Protein AF-A0A838ELX5-F1 (afdb_monomer_lite)

Foldseek 3Di:
DDDPDDVVVVVVVVVVVCVVCNPVRVVVVVVVVVVVVVVVVVVVCCVVPVPDPDDDDDPPVVVVVVVVVPPPPPPPPPPPPPDD

Structure (mmCIF, N/CA/C/O backbone):
data_AF-A0A838ELX5-F1
#
_entry.id   AF-A0A838ELX5-F1
#
loop_
_atom_site.group_PDB
_atom_site.id
_atom_site.type_symbol
_atom_site.label_atom_id
_atom_site.label_alt_id
_atom_site.label_comp_id
_atom_site.label_asym_id
_atom_site.label_entity_id
_atom_site.label_seq_id
_atom_site.pdbx_PDB_ins_code
_atom_site.Cartn_x
_atom_site.Cartn_y
_atom_site.Cartn_z
_atom_site.occupancy
_atom_site.B_iso_or_equiv
_atom_site.auth_seq_id
_atom_site.auth_comp_id
_atom_site.auth_asym_id
_atom_site.auth_atom_id
_atom_site.pdbx_PDB_model_num
ATOM 1 N N . MET A 1 1 ? 34.130 -5.435 -0.886 1.00 62.16 1 MET A N 1
ATOM 2 C CA . MET A 1 1 ? 33.171 -4.632 -0.093 1.00 62.16 1 MET A CA 1
ATOM 3 C C . MET A 1 1 ? 31.820 -5.330 -0.186 1.00 62.16 1 MET A C 1
ATOM 5 O O . MET A 1 1 ? 31.428 -5.609 -1.313 1.00 62.16 1 MET A O 1
ATOM 9 N N . PRO A 1 2 ? 31.173 -5.721 0.927 1.00 61.38 2 PRO A N 1
ATOM 10 C CA . PRO A 1 2 ? 29.964 -6.537 0.885 1.00 61.38 2 PRO A CA 1
ATOM 11 C C . PRO A 1 2 ? 28.807 -5.756 0.256 1.00 61.38 2 PRO A C 1
ATOM 13 O O . PRO A 1 2 ? 28.447 -4.666 0.696 1.00 61.38 2 PRO A O 1
ATOM 16 N N . ILE A 1 3 ? 28.273 -6.339 -0.811 1.00 66.75 3 ILE A N 1
ATOM 17 C CA . ILE A 1 3 ? 27.213 -5.821 -1.665 1.00 66.75 3 ILE A CA 1
ATOM 18 C C . ILE A 1 3 ? 25.893 -6.152 -0.964 1.00 66.75 3 ILE A C 1
ATOM 20 O O . ILE A 1 3 ? 25.320 -7.223 -1.149 1.00 66.75 3 ILE A O 1
ATOM 24 N N . GLY A 1 4 ? 25.462 -5.276 -0.060 1.00 67.38 4 GLY A N 1
ATOM 25 C CA . GLY A 1 4 ? 24.130 -5.356 0.526 1.00 67.38 4 GLY A CA 1
ATOM 26 C C . GLY A 1 4 ? 23.095 -5.080 -0.559 1.00 67.38 4 GLY A C 1
ATOM 27 O O . GLY A 1 4 ? 23.171 -4.032 -1.189 1.00 67.38 4 GLY A O 1
ATOM 28 N N . PHE A 1 5 ? 22.200 -6.048 -0.791 1.00 69.62 5 PHE A N 1
ATOM 29 C CA . PHE A 1 5 ? 20.926 -5.954 -1.520 1.00 69.62 5 PHE A CA 1
ATOM 30 C C . PHE A 1 5 ? 20.782 -4.717 -2.412 1.00 69.62 5 PHE A C 1
ATOM 32 O O . PHE A 1 5 ? 20.462 -3.646 -1.909 1.00 69.62 5 PHE A O 1
ATOM 39 N N . HIS A 1 6 ? 20.960 -4.861 -3.728 1.00 76.81 6 HIS A N 1
ATOM 40 C CA . HIS A 1 6 ? 20.709 -3.773 -4.672 1.00 76.81 6 HIS A CA 1
ATOM 41 C C . HIS A 1 6 ? 19.210 -3.409 -4.664 1.00 76.81 6 HIS A C 1
ATOM 43 O O . HIS A 1 6 ? 18.416 -4.119 -5.288 1.00 76.81 6 HIS A O 1
ATOM 49 N N . PRO A 1 7 ? 18.781 -2.288 -4.041 1.00 85.56 7 PRO A N 1
ATOM 50 C CA . PRO A 1 7 ? 17.375 -1.872 -4.074 1.00 85.56 7 PRO A CA 1
ATOM 51 C C . PRO A 1 7 ? 16.900 -1.595 -5.509 1.00 85.56 7 PRO A C 1
ATOM 53 O O . PRO A 1 7 ? 15.710 -1.666 -5.801 1.00 85.56 7 PRO A O 1
ATOM 56 N N . PHE A 1 8 ? 17.842 -1.338 -6.421 1.00 88.44 8 PHE A N 1
ATOM 57 C CA . PHE A 1 8 ? 17.590 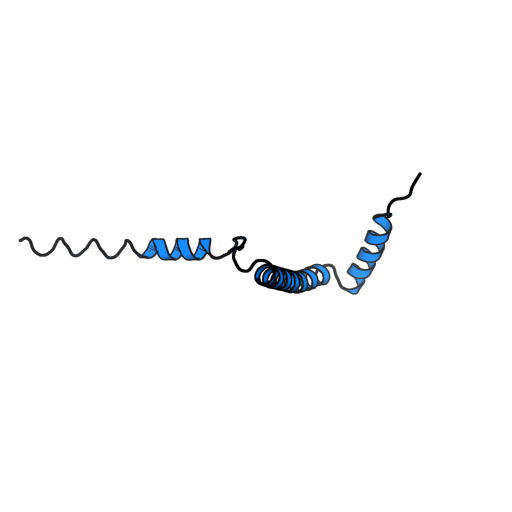-1.171 -7.848 1.00 88.44 8 PHE A CA 1
ATOM 58 C C . PHE A 1 8 ? 16.979 -2.407 -8.519 1.00 88.44 8 PHE A C 1
ATOM 60 O O . PHE A 1 8 ? 16.114 -2.250 -9.378 1.00 88.44 8 PHE A O 1
ATOM 67 N N . GLU A 1 9 ? 17.378 -3.621 -8.128 1.00 87.50 9 GLU A N 1
ATOM 68 C CA . GLU A 1 9 ? 16.836 -4.849 -8.724 1.00 87.50 9 GLU A CA 1
ATOM 69 C C . GLU A 1 9 ? 15.366 -5.043 -8.329 1.00 87.50 9 GLU A C 1
ATOM 71 O O . GLU A 1 9 ? 14.509 -5.276 -9.183 1.00 87.50 9 GLU A O 1
ATOM 76 N N . LEU A 1 10 ? 15.043 -4.811 -7.050 1.00 90.81 10 LEU A N 1
ATOM 77 C CA . LEU A 1 10 ? 13.661 -4.830 -6.563 1.00 90.81 10 LEU A CA 1
ATOM 78 C C . LEU A 1 10 ? 12.797 -3.746 -7.220 1.00 90.81 10 LEU A C 1
ATOM 80 O O . LEU A 1 10 ? 11.642 -4.011 -7.550 1.00 90.81 10 LEU A O 1
ATOM 84 N N . ILE A 1 11 ? 13.341 -2.546 -7.452 1.00 92.75 11 ILE A N 1
ATOM 85 C CA . ILE A 1 11 ? 12.627 -1.461 -8.145 1.00 92.75 11 ILE A CA 1
ATOM 86 C C . ILE A 1 11 ? 12.284 -1.853 -9.588 1.00 92.75 11 ILE A C 1
ATOM 88 O O . ILE A 1 11 ? 11.170 -1.586 -10.034 1.00 92.75 11 ILE A O 1
ATOM 92 N N . ILE A 1 12 ? 13.199 -2.505 -10.310 1.00 94.06 12 ILE A N 1
ATOM 93 C CA . ILE A 1 12 ? 12.958 -2.965 -11.687 1.00 94.06 12 ILE A CA 1
ATOM 94 C C . ILE A 1 12 ? 11.849 -4.016 -11.737 1.00 94.06 12 ILE A C 1
ATOM 96 O O . ILE A 1 12 ? 10.924 -3.896 -12.541 1.00 94.06 12 ILE A O 1
ATOM 100 N N . VAL A 1 13 ? 11.891 -5.010 -10.847 1.00 93.44 13 VAL A N 1
ATOM 101 C CA . VAL A 1 13 ? 10.839 -6.035 -10.769 1.00 93.44 13 VAL A CA 1
ATOM 102 C C . VAL A 1 13 ? 9.497 -5.398 -10.407 1.00 93.44 13 VAL A C 1
ATOM 104 O O . VAL A 1 13 ? 8.479 -5.704 -11.030 1.00 93.44 13 VAL A O 1
ATOM 107 N N . LEU A 1 14 ? 9.492 -4.462 -9.455 1.00 93.31 14 LEU A N 1
ATOM 108 C CA . LEU A 1 14 ? 8.295 -3.725 -9.066 1.00 93.31 14 LEU A CA 1
ATOM 109 C C . LEU A 1 14 ? 7.733 -2.911 -10.237 1.00 93.31 14 LEU A C 1
ATOM 111 O O . LEU A 1 14 ? 6.524 -2.920 -10.438 1.00 93.31 14 LEU A O 1
ATOM 115 N N . ALA A 1 15 ? 8.578 -2.256 -11.036 1.00 94.44 15 ALA A N 1
ATOM 116 C CA . ALA A 1 15 ? 8.157 -1.497 -12.214 1.00 94.44 15 ALA A CA 1
ATOM 117 C C . ALA A 1 15 ? 7.487 -2.388 -13.273 1.00 94.44 15 ALA A C 1
ATOM 119 O O . ALA A 1 15 ? 6.442 -2.023 -13.811 1.00 94.44 15 ALA A O 1
ATOM 120 N N . ILE A 1 16 ? 8.030 -3.582 -13.533 1.00 95.38 16 ILE A N 1
ATOM 121 C CA . ILE A 1 16 ? 7.421 -4.551 -14.459 1.00 95.38 16 ILE A CA 1
ATOM 122 C C . ILE A 1 16 ? 6.094 -5.074 -13.894 1.00 95.38 16 ILE A C 1
ATOM 124 O O . ILE A 1 16 ? 5.088 -5.119 -14.603 1.00 95.38 16 ILE A O 1
ATOM 128 N N . ALA A 1 17 ? 6.050 -5.407 -12.602 1.00 94.12 17 ALA A N 1
ATOM 129 C CA . ALA A 1 17 ? 4.819 -5.815 -11.932 1.00 94.12 17 ALA A CA 1
ATOM 130 C C . ALA A 1 17 ? 3.755 -4.704 -11.974 1.00 94.12 17 ALA A C 1
ATOM 132 O O . ALA A 1 17 ? 2.586 -4.976 -12.229 1.00 94.12 17 ALA A O 1
ATOM 133 N N . LEU A 1 18 ? 4.151 -3.443 -11.791 1.00 94.00 18 LEU A N 1
ATOM 134 C CA . LEU A 1 18 ? 3.298 -2.263 -11.930 1.00 94.00 18 LEU A CA 1
ATOM 135 C C . LEU A 1 18 ? 2.792 -2.072 -13.362 1.00 94.00 18 LEU A C 1
ATOM 137 O O . LEU A 1 18 ? 1.692 -1.558 -13.522 1.00 94.00 18 LEU A O 1
ATOM 141 N N . LEU A 1 19 ? 3.537 -2.475 -14.394 1.00 94.69 19 LEU A N 1
ATOM 142 C CA . LEU A 1 19 ? 3.034 -2.467 -15.771 1.00 94.69 19 LEU A CA 1
ATOM 143 C C . LEU A 1 19 ? 1.931 -3.514 -15.978 1.00 94.69 19 LEU A C 1
ATOM 145 O O . LEU A 1 19 ? 0.926 -3.220 -16.618 1.00 94.69 19 LEU A O 1
ATOM 149 N N . ILE A 1 20 ? 2.107 -4.719 -15.429 1.00 94.56 20 ILE A N 1
ATOM 150 C CA . ILE A 1 20 ? 1.163 -5.838 -15.594 1.00 94.56 20 ILE A CA 1
ATOM 151 C C . ILE A 1 20 ? -0.091 -5.631 -14.737 1.00 94.56 20 ILE A C 1
ATOM 153 O O . ILE A 1 20 ? -1.217 -5.748 -15.216 1.00 94.56 20 ILE A O 1
ATOM 157 N N . PHE A 1 21 ? 0.098 -5.330 -13.453 1.00 92.31 21 PHE A N 1
ATOM 158 C CA . PHE A 1 21 ? -0.983 -5.174 -12.482 1.00 92.31 21 PHE A CA 1
ATOM 159 C C . PHE A 1 21 ? -1.524 -3.739 -12.423 1.00 92.31 21 PHE A C 1
ATOM 161 O O . PHE A 1 21 ? -2.679 -3.529 -12.061 1.00 92.31 21 PHE A O 1
ATOM 168 N N . GLY A 1 22 ? -0.733 -2.735 -12.795 1.00 92.19 22 GLY A N 1
ATOM 169 C CA . GLY A 1 22 ? -1.099 -1.322 -12.704 1.00 92.19 22 GLY A CA 1
ATOM 170 C C . GLY A 1 22 ? -0.775 -0.693 -11.335 1.00 92.19 22 GLY A C 1
ATOM 171 O O . GLY A 1 22 ? -0.954 -1.332 -10.292 1.00 92.19 22 GLY A O 1
ATOM 172 N N . PRO A 1 23 ? -0.408 0.605 -11.286 1.00 91.19 23 PRO A N 1
ATOM 173 C CA . PRO A 1 23 ? -0.064 1.315 -10.045 1.00 91.19 23 PRO A CA 1
ATOM 174 C C . PRO A 1 23 ? -1.218 1.479 -9.059 1.00 91.19 23 PRO A C 1
ATOM 176 O O . PRO A 1 23 ? -0.984 1.731 -7.882 1.00 91.19 23 PRO A O 1
ATOM 179 N N . LYS A 1 24 ? -2.465 1.321 -9.514 1.00 91.94 24 LYS A N 1
ATOM 180 C CA . LYS A 1 24 ? -3.649 1.399 -8.649 1.00 91.94 24 LYS A CA 1
ATOM 181 C C . LYS A 1 24 ? -3.969 0.078 -7.944 1.00 91.94 24 LYS A C 1
ATOM 183 O O . LYS A 1 24 ? -4.470 0.115 -6.826 1.00 91.94 24 LYS A O 1
ATOM 188 N N . LYS A 1 25 ? -3.650 -1.075 -8.547 1.00 90.56 25 LYS A N 1
ATOM 189 C CA . LYS A 1 25 ? -4.051 -2.384 -8.001 1.00 90.56 25 LYS A CA 1
ATOM 190 C C . LYS A 1 25 ? -3.169 -2.854 -6.847 1.00 90.56 25 LYS A C 1
ATOM 192 O O . LYS A 1 25 ? -3.685 -3.438 -5.902 1.00 90.56 25 LYS A O 1
ATOM 197 N N . LEU A 1 26 ? -1.866 -2.561 -6.877 1.00 91.25 26 LEU A N 1
ATOM 198 C CA . LEU A 1 26 ? -0.961 -2.888 -5.766 1.00 91.25 26 LEU A CA 1
ATOM 199 C C . LEU A 1 26 ? -1.384 -2.264 -4.421 1.00 91.25 26 LEU A C 1
ATOM 201 O O . LEU A 1 26 ? -1.514 -3.014 -3.452 1.00 91.25 26 LEU A O 1
ATOM 205 N N . PRO A 1 27 ? -1.643 -0.943 -4.315 1.00 89.94 27 PRO A N 1
ATOM 206 C CA . PRO A 1 27 ? -2.089 -0.351 -3.054 1.00 89.94 27 PRO A CA 1
ATOM 207 C C . PRO A 1 27 ? -3.505 -0.789 -2.665 1.00 89.94 27 PRO A C 1
ATOM 209 O O . PRO A 1 27 ? -3.783 -0.948 -1.481 1.00 89.94 27 PRO A O 1
ATOM 212 N N . GLU A 1 28 ? -4.394 -1.031 -3.629 1.00 93.06 28 GLU A N 1
ATOM 213 C CA . GLU A 1 28 ? -5.755 -1.517 -3.375 1.00 93.06 28 GLU A CA 1
ATOM 214 C C . GLU A 1 28 ? -5.761 -2.930 -2.760 1.00 93.06 28 GLU A C 1
ATOM 216 O O . GLU A 1 28 ? -6.394 -3.173 -1.725 1.00 93.06 28 GLU A O 1
ATOM 221 N N . MET A 1 29 ? -4.985 -3.853 -3.340 1.00 92.81 29 MET A N 1
ATOM 222 C CA . MET A 1 29 ? -4.790 -5.201 -2.799 1.00 92.81 29 MET A CA 1
ATOM 223 C C . MET A 1 29 ? -4.041 -5.159 -1.462 1.00 92.81 29 MET A C 1
ATOM 225 O O . MET A 1 29 ? -4.459 -5.808 -0.503 1.00 92.81 29 MET A O 1
ATOM 229 N N . GLY A 1 30 ? -2.988 -4.343 -1.360 1.00 93.12 30 GLY A N 1
ATOM 230 C CA . GLY A 1 30 ? -2.221 -4.152 -0.129 1.00 93.12 30 GLY A CA 1
ATOM 231 C C . GLY A 1 30 ? -3.061 -3.593 1.020 1.00 93.12 30 GLY A C 1
ATOM 232 O O . GLY A 1 30 ? -2.927 -4.051 2.151 1.00 93.12 30 GLY A O 1
ATOM 233 N N . ALA A 1 31 ? -3.986 -2.667 0.752 1.00 94.31 31 ALA A N 1
ATOM 234 C CA . 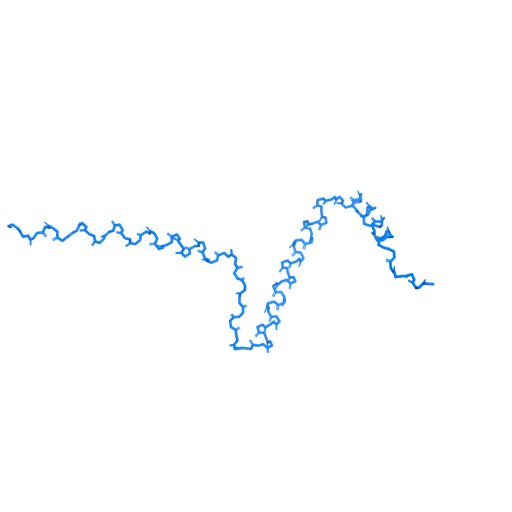ALA A 1 31 ? -4.894 -2.128 1.763 1.00 94.31 31 ALA A CA 1
ATOM 235 C C . ALA A 1 31 ? -5.866 -3.190 2.297 1.00 94.31 31 ALA A C 1
ATOM 237 O O . ALA A 1 31 ? -6.145 -3.226 3.497 1.00 94.31 31 ALA A O 1
ATOM 238 N N . SER A 1 32 ? -6.372 -4.065 1.426 1.00 94.44 32 SER A N 1
ATOM 239 C CA . SER A 1 32 ? -7.267 -5.161 1.818 1.00 94.44 32 SER A CA 1
ATOM 240 C C . SER A 1 32 ? -6.530 -6.212 2.649 1.00 94.44 32 SER A C 1
ATOM 242 O O . SER A 1 32 ? -6.979 -6.570 3.736 1.00 94.44 32 SER A O 1
ATOM 244 N N . ILE A 1 33 ? -5.346 -6.626 2.195 1.00 96.19 33 ILE A N 1
ATOM 245 C CA . ILE A 1 33 ? -4.477 -7.565 2.916 1.00 96.19 33 ILE A CA 1
ATOM 246 C C . ILE A 1 33 ? -4.026 -6.964 4.255 1.00 96.19 33 ILE A C 1
ATOM 248 O O . ILE A 1 33 ? -4.076 -7.632 5.285 1.00 96.19 33 ILE A O 1
ATOM 252 N N . GLY A 1 34 ? -3.658 -5.683 4.275 1.00 93.88 34 GLY A N 1
ATOM 253 C CA . GLY A 1 34 ? -3.223 -4.977 5.477 1.00 93.88 34 GLY A CA 1
ATOM 254 C C . GLY A 1 34 ? -4.304 -4.909 6.556 1.00 93.88 34 GLY A C 1
ATOM 255 O O . GLY A 1 34 ? -3.999 -5.072 7.737 1.00 93.88 34 GLY A O 1
ATOM 256 N N . LYS A 1 35 ? -5.578 -4.740 6.176 1.00 94.50 35 LYS A N 1
ATOM 257 C CA . LYS A 1 35 ? -6.708 -4.814 7.120 1.00 94.50 35 LYS A CA 1
ATOM 258 C C . LYS A 1 35 ? -6.832 -6.205 7.741 1.00 94.50 35 LYS A C 1
ATOM 260 O O . LYS A 1 35 ? -6.971 -6.296 8.959 1.00 94.50 35 LYS A O 1
ATOM 265 N N . SER A 1 36 ? -6.725 -7.263 6.936 1.00 95.00 36 SER A N 1
ATOM 266 C CA . SER A 1 36 ? -6.769 -8.648 7.421 1.00 95.00 36 SER A CA 1
ATOM 267 C C . SER A 1 36 ? -5.604 -8.960 8.359 1.00 95.00 36 SER A C 1
ATOM 269 O O . SER A 1 36 ? -5.819 -9.4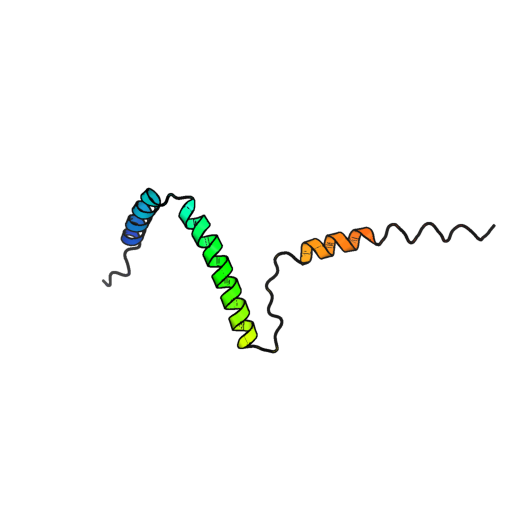90 9.443 1.00 95.00 36 SER A O 1
ATOM 271 N N . ILE A 1 37 ? -4.383 -8.550 8.000 1.00 96.12 37 ILE A N 1
ATOM 272 C CA . ILE A 1 37 ? -3.193 -8.713 8.847 1.00 96.12 37 ILE A CA 1
ATOM 273 C C . ILE A 1 37 ? -3.345 -7.934 10.158 1.00 96.12 37 ILE A C 1
ATOM 275 O O . ILE A 1 37 ? -2.990 -8.439 11.219 1.00 96.12 37 ILE A O 1
ATOM 279 N N . LYS A 1 38 ? -3.890 -6.712 10.121 1.00 93.88 38 LYS A N 1
ATOM 280 C CA . LYS A 1 38 ? -4.129 -5.908 11.328 1.00 93.88 38 LYS A CA 1
ATOM 281 C C . LYS A 1 38 ? -5.147 -6.570 12.259 1.00 93.88 38 LYS A C 1
ATOM 283 O O . LYS A 1 38 ? -4.925 -6.598 13.465 1.00 93.88 38 LYS A O 1
ATOM 288 N N . ALA A 1 39 ? -6.238 -7.107 11.712 1.00 93.12 39 ALA A N 1
ATOM 289 C CA . ALA A 1 39 ? -7.238 -7.842 12.484 1.00 93.12 39 ALA A CA 1
ATOM 290 C C . ALA A 1 39 ? -6.661 -9.140 13.070 1.00 93.12 39 ALA A C 1
ATOM 292 O O . ALA A 1 39 ? -6.880 -9.428 14.243 1.00 93.12 39 ALA A O 1
ATOM 293 N N . PHE A 1 40 ? -5.858 -9.866 12.288 1.00 94.56 40 PHE A N 1
ATOM 294 C CA . PHE A 1 40 ? -5.161 -11.070 12.735 1.00 94.56 40 PHE A CA 1
ATOM 295 C C . PHE A 1 40 ? -4.191 -10.776 13.886 1.00 94.56 40 PHE A C 1
ATOM 297 O O . PHE A 1 40 ? -4.241 -11.441 14.914 1.00 94.56 40 PHE A O 1
ATOM 304 N N . GLN A 1 41 ? -3.374 -9.724 13.769 1.00 92.38 41 GLN A N 1
ATOM 305 C CA . GLN A 1 41 ? -2.476 -9.297 14.847 1.00 92.38 41 GLN A CA 1
ATOM 306 C C . GLN A 1 41 ? -3.232 -8.859 16.107 1.00 92.38 41 GLN A C 1
ATOM 308 O O . GLN A 1 41 ? -2.782 -9.146 17.213 1.00 92.38 41 GLN A O 1
ATOM 313 N N . LYS A 1 42 ? -4.378 -8.182 15.956 1.00 90.25 42 LYS A N 1
ATOM 314 C CA . LYS A 1 42 ? -5.227 -7.780 17.085 1.00 90.25 42 LYS A CA 1
ATOM 315 C C . LYS A 1 42 ? -5.782 -9.001 17.823 1.00 90.25 42 LYS A C 1
ATOM 317 O O . LYS A 1 42 ? -5.619 -9.085 19.032 1.00 90.25 42 LYS A O 1
ATOM 322 N N . GLY A 1 43 ? -6.334 -9.970 17.092 1.00 90.31 43 GLY A N 1
ATOM 323 C CA . GLY A 1 43 ? -6.810 -11.225 17.679 1.00 90.31 43 GLY A CA 1
ATOM 324 C C . GLY A 1 43 ? -5.684 -12.041 18.321 1.00 90.31 43 GLY A C 1
ATOM 325 O O . GLY A 1 43 ? -5.862 -12.587 19.402 1.00 90.31 43 GLY A O 1
ATOM 326 N N . MET A 1 44 ? -4.492 -12.071 17.715 1.00 91.62 44 MET A N 1
ATOM 327 C CA . MET A 1 44 ? -3.326 -12.716 18.328 1.00 91.62 44 MET A CA 1
ATOM 328 C C . MET A 1 44 ? -2.907 -12.052 19.643 1.00 91.62 44 MET A C 1
ATOM 330 O O . MET A 1 44 ? -2.563 -12.764 20.581 1.00 91.62 44 MET A O 1
ATOM 334 N N . LYS A 1 45 ? -2.917 -10.717 19.731 1.00 87.81 45 LYS A N 1
ATOM 335 C CA . LYS A 1 45 ? -2.605 -10.000 20.979 1.00 87.81 45 LYS A CA 1
ATOM 336 C C . LYS A 1 45 ? -3.630 -10.301 22.070 1.00 87.81 45 LYS A C 1
ATOM 338 O O . LYS A 1 45 ? -3.235 -10.644 23.172 1.00 87.81 45 LYS A O 1
ATOM 343 N N . GLU A 1 46 ? -4.919 -10.287 21.732 1.00 84.81 46 GLU A N 1
ATOM 344 C CA . GLU A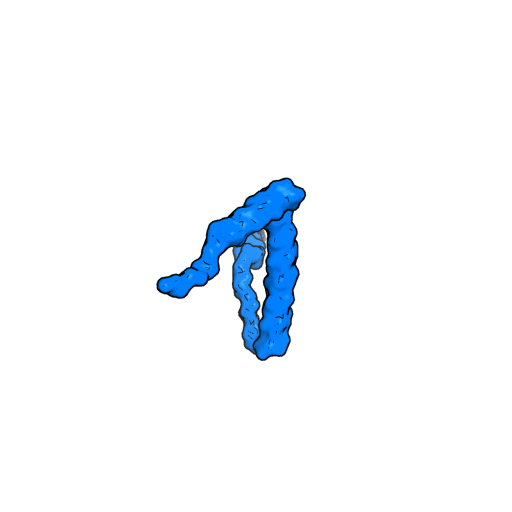 1 46 ? -6.010 -10.610 22.667 1.00 84.81 46 GLU A CA 1
ATOM 345 C C . GLU A 1 46 ? -5.912 -12.040 23.234 1.00 84.81 46 GLU A C 1
ATOM 347 O O . GLU A 1 46 ? -6.290 -12.275 24.376 1.00 84.81 46 GLU A O 1
ATOM 352 N N . ILE A 1 47 ? -5.374 -12.997 22.466 1.00 85.12 47 ILE A N 1
ATOM 353 C CA . ILE A 1 47 ? -5.158 -14.378 22.934 1.00 85.12 47 ILE A CA 1
ATOM 354 C C . ILE A 1 47 ? -3.930 -14.491 23.853 1.00 85.12 47 ILE A C 1
ATOM 356 O O . ILE A 1 47 ? -3.929 -15.313 24.767 1.00 85.12 47 ILE A O 1
ATOM 360 N N . ASN A 1 48 ? -2.872 -13.713 23.601 1.00 82.75 48 ASN A N 1
ATOM 361 C CA . ASN A 1 48 ? -1.618 -13.805 24.361 1.00 82.75 48 ASN A CA 1
ATOM 362 C C . ASN A 1 48 ? -1.604 -12.926 25.624 1.00 82.75 48 ASN A C 1
ATOM 364 O O . ASN A 1 48 ? -0.896 -13.253 26.572 1.00 82.75 48 ASN A O 1
ATOM 368 N N . GLU A 1 49 ? -2.377 -11.840 25.653 1.00 76.19 49 GLU A N 1
ATOM 369 C CA . GLU A 1 49 ? -2.4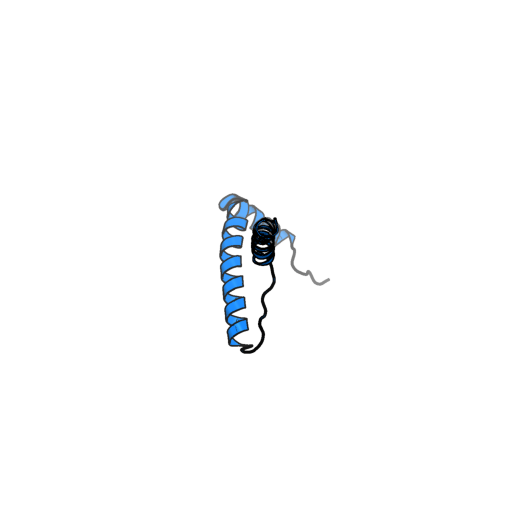52 -10.881 26.762 1.00 76.19 49 GLU A CA 1
ATOM 370 C C . GLU A 1 49 ? -3.923 -10.722 27.198 1.00 76.19 49 GLU A C 1
ATOM 372 O O . GLU A 1 49 ? -4.578 -9.754 26.810 1.00 76.19 49 GLU A O 1
ATOM 377 N N . PRO A 1 50 ? -4.476 -11.670 27.985 1.00 64.06 50 PRO A N 1
ATOM 378 C CA . PRO A 1 50 ? -5.899 -11.684 28.342 1.00 64.06 50 PRO A CA 1
ATOM 379 C C . PRO A 1 50 ? -6.368 -10.520 29.241 1.00 64.06 50 PRO A C 1
ATOM 381 O O . PRO A 1 50 ? -7.566 -10.427 29.495 1.00 64.06 50 PRO A O 1
ATOM 384 N N . ASP A 1 51 ? -5.478 -9.620 29.681 1.00 62.09 51 ASP A N 1
ATOM 385 C CA . ASP A 1 51 ? -5.779 -8.609 30.710 1.00 62.09 51 ASP A CA 1
ATOM 386 C C . ASP A 1 51 ? -5.472 -7.137 30.337 1.00 62.09 51 ASP A C 1
ATOM 388 O O . ASP A 1 51 ? -5.630 -6.259 31.184 1.00 62.09 51 ASP A O 1
ATOM 392 N N . GLU A 1 52 ? -5.106 -6.801 29.089 1.00 60.44 52 GLU A N 1
ATOM 393 C CA . GLU A 1 52 ? -4.907 -5.390 28.687 1.00 60.44 52 GLU A CA 1
ATOM 394 C C . GLU A 1 52 ? -5.840 -4.916 27.553 1.00 60.44 52 GLU A C 1
ATOM 396 O O . GLU A 1 52 ? -5.864 -5.499 26.464 1.00 60.44 52 GLU A O 1
ATOM 401 N N . PRO A 1 53 ? -6.562 -3.786 27.725 1.00 56.97 53 PRO A N 1
ATOM 402 C CA . PRO A 1 53 ? -7.342 -3.179 26.655 1.00 56.97 53 PRO A CA 1
ATOM 403 C C . PRO A 1 53 ? -6.414 -2.393 25.715 1.00 56.97 53 PRO A C 1
ATOM 405 O O . PRO A 1 53 ? -6.344 -1.165 25.755 1.00 56.97 53 PRO A O 1
ATOM 408 N N . SER A 1 54 ? -5.686 -3.085 24.837 1.00 59.31 54 SER A N 1
ATOM 409 C CA . SER A 1 54 ? -4.856 -2.426 23.823 1.00 59.31 54 SER A CA 1
ATOM 410 C C . SER A 1 54 ? -5.665 -2.105 22.560 1.00 59.31 54 SER A C 1
ATOM 412 O O . SER A 1 54 ? -5.801 -2.915 21.639 1.00 59.31 54 SER A O 1
ATOM 414 N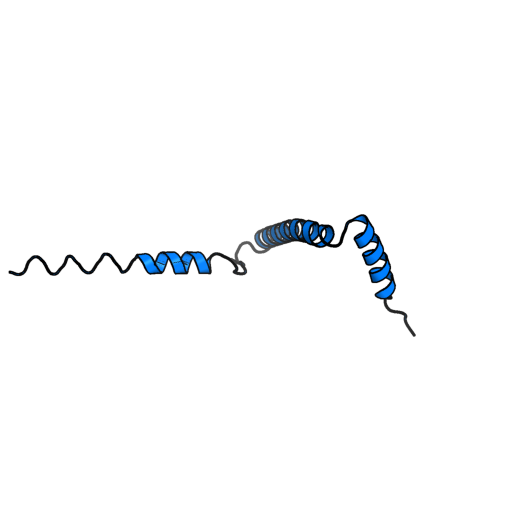 N . ALA A 1 55 ? -6.201 -0.884 22.496 1.00 57.06 55 ALA A N 1
ATOM 415 C CA . ALA A 1 55 ? -6.789 -0.306 21.290 1.00 57.06 55 ALA A CA 1
ATOM 416 C C . ALA A 1 55 ? -6.037 0.977 20.885 1.00 57.06 55 ALA A C 1
ATOM 418 O O . ALA A 1 55 ? -6.080 1.959 21.623 1.00 57.06 55 ALA A O 1
ATOM 419 N N . PRO A 1 56 ? -5.409 1.047 19.694 1.00 54.22 56 PRO A N 1
ATOM 420 C CA . PRO A 1 56 ? -5.038 2.324 19.111 1.00 54.22 56 PRO A CA 1
ATOM 421 C C . PRO A 1 56 ? -6.255 2.942 18.410 1.00 54.22 56 PRO A C 1
ATOM 423 O O . PRO A 1 56 ? -6.821 2.377 17.467 1.00 54.22 56 PRO A O 1
ATOM 426 N N . ALA A 1 57 ? -6.615 4.120 18.913 1.00 57.53 57 ALA A N 1
ATOM 427 C CA . ALA A 1 57 ? -7.535 5.127 18.399 1.00 57.53 57 ALA A CA 1
ATOM 428 C C . ALA A 1 57 ? -7.593 5.232 16.867 1.00 57.53 57 ALA A C 1
ATOM 430 O O . ALA A 1 57 ? -6.552 5.225 16.217 1.00 57.53 57 ALA A O 1
ATOM 431 N N . THR A 1 58 ? -8.798 5.408 16.298 1.00 52.31 58 THR A N 1
ATOM 432 C CA . THR A 1 58 ? -9.012 6.193 15.052 1.00 52.31 58 THR A CA 1
ATOM 433 C C . THR A 1 58 ? -10.479 6.595 14.805 1.00 52.31 58 THR A C 1
ATOM 435 O O . THR A 1 58 ? -10.687 7.501 14.011 1.00 52.31 58 THR A O 1
ATOM 438 N N . LYS A 1 59 ? -11.532 6.020 15.416 1.00 51.47 59 LYS A N 1
ATOM 439 C CA . LYS A 1 59 ? -12.919 6.449 15.066 1.00 51.47 59 LYS A CA 1
ATOM 440 C C . LYS A 1 59 ? -13.944 6.549 16.194 1.00 51.47 59 LYS A C 1
ATOM 442 O O . LYS A 1 59 ? -15.074 6.931 15.910 1.00 51.47 59 LYS A O 1
ATOM 447 N N . LEU A 1 60 ? -13.584 6.247 17.439 1.00 54.81 60 LEU A N 1
ATOM 448 C CA . LEU A 1 60 ? -14.530 6.388 18.554 1.00 54.81 60 LEU A CA 1
ATOM 449 C C . LEU A 1 60 ? -14.570 7.828 19.100 1.00 54.81 60 LEU A C 1
ATOM 451 O O . LEU A 1 60 ? -15.644 8.311 19.438 1.00 54.81 60 LEU A O 1
ATOM 455 N N . ASP A 1 61 ? -13.460 8.570 19.039 1.00 53.75 61 ASP A N 1
ATOM 456 C CA . ASP A 1 61 ? -13.381 9.935 19.593 1.00 53.75 61 ASP A CA 1
ATOM 457 C C . ASP A 1 61 ? -14.203 10.985 18.815 1.00 53.75 61 ASP A C 1
ATOM 459 O O . ASP A 1 61 ? -14.528 12.048 19.344 1.00 53.75 61 ASP A O 1
ATOM 463 N N . VAL A 1 62 ? -14.556 10.702 17.553 1.00 58.69 62 VAL A N 1
ATOM 464 C CA . VAL A 1 62 ? -15.370 11.602 16.709 1.00 58.69 62 VAL A CA 1
ATOM 465 C C . VAL A 1 62 ? -16.862 11.440 17.009 1.00 58.69 62 VAL A C 1
ATOM 467 O O . VAL A 1 62 ? -17.591 12.427 17.044 1.00 58.69 62 VAL A O 1
ATOM 470 N N . ILE A 1 63 ? -17.305 10.213 17.292 1.00 60.09 63 ILE A N 1
ATOM 471 C CA . ILE A 1 63 ? -18.713 9.911 17.582 1.00 60.09 63 ILE A CA 1
ATOM 472 C C . ILE A 1 63 ? -19.073 10.382 19.003 1.00 60.09 63 ILE A C 1
ATOM 474 O O . ILE A 1 63 ? -20.146 10.947 19.213 1.00 60.09 63 ILE A O 1
ATOM 478 N N . GLU A 1 64 ? -18.145 10.263 19.960 1.00 61.16 64 GLU A N 1
ATOM 479 C CA . GLU A 1 64 ? -18.331 10.729 21.343 1.00 61.16 64 GLU A CA 1
ATOM 480 C C . GLU A 1 64 ? -18.483 12.264 21.429 1.00 61.16 64 GLU A C 1
ATOM 482 O O . GLU A 1 64 ? -19.320 12.782 22.175 1.00 61.16 64 GLU A O 1
ATOM 487 N N . ARG A 1 65 ? -17.725 13.013 20.607 1.00 57.47 65 ARG A N 1
ATOM 488 C CA . ARG A 1 65 ? -17.822 14.484 20.525 1.00 57.47 65 ARG A CA 1
ATOM 489 C C . ARG A 1 65 ? -19.139 14.966 19.907 1.00 57.47 65 ARG A C 1
ATOM 491 O O . ARG A 1 65 ? -19.607 16.043 20.270 1.00 57.47 65 ARG A O 1
ATOM 498 N N . GLU A 1 66 ? -19.768 14.179 19.034 1.00 61.66 66 GLU A N 1
ATOM 499 C CA . GLU A 1 66 ? -21.039 14.545 18.391 1.00 61.66 66 GLU A CA 1
ATOM 500 C C . GLU A 1 66 ? -22.259 14.324 19.309 1.00 61.66 66 GLU A C 1
ATOM 502 O O . GLU A 1 66 ? -23.202 15.120 19.303 1.00 61.66 66 GLU A O 1
ATOM 507 N N . ILE A 1 67 ? -22.220 13.310 20.183 1.00 57.34 67 ILE A N 1
ATOM 508 C CA . ILE A 1 67 ? -23.310 13.006 21.131 1.00 57.34 67 ILE A CA 1
ATOM 509 C C . ILE A 1 67 ? -23.309 13.966 22.335 1.00 57.34 67 ILE A C 1
ATOM 511 O O . ILE A 1 67 ? -24.375 14.317 22.853 1.00 57.34 67 ILE A O 1
ATOM 515 N N . ALA A 1 68 ? -22.141 14.462 22.758 1.00 61.81 68 ALA A N 1
ATOM 516 C CA . ALA A 1 68 ? -22.033 15.416 23.865 1.00 61.81 68 ALA A CA 1
ATOM 517 C C . ALA A 1 68 ? -22.651 16.795 23.550 1.00 61.81 68 ALA A C 1
ATOM 519 O O . ALA A 1 68 ? -23.152 17.464 24.454 1.00 61.81 68 ALA A O 1
ATOM 520 N N . SER A 1 69 ? -22.699 17.203 22.275 1.00 59.12 69 SER A N 1
ATOM 521 C CA . SER A 1 69 ? -23.209 18.526 21.881 1.00 59.12 69 SER A CA 1
ATOM 522 C C . SER A 1 69 ? -24.739 18.613 21.765 1.00 59.12 69 SER A C 1
ATOM 524 O O . SER A 1 69 ? -25.266 19.710 21.597 1.00 59.12 69 SER A O 1
ATOM 526 N N . LYS A 1 70 ? -25.483 17.501 21.868 1.00 59.81 70 LYS A N 1
ATOM 527 C CA . LYS A 1 70 ? -26.961 17.501 21.783 1.00 59.81 70 LYS A CA 1
ATOM 528 C C . LYS A 1 70 ? -27.676 17.468 23.139 1.00 59.81 70 LYS A C 1
ATOM 530 O O . LYS A 1 70 ? -28.898 17.549 23.172 1.00 59.81 70 LYS A O 1
ATOM 535 N N . ARG A 1 71 ? -26.953 17.377 24.264 1.00 60.25 71 ARG A N 1
ATOM 536 C CA . ARG A 1 71 ? -27.565 17.182 25.596 1.00 60.25 71 ARG A CA 1
ATOM 537 C C . ARG A 1 71 ? -27.765 18.466 26.420 1.00 60.25 71 ARG A C 1
ATOM 539 O O . ARG A 1 71 ? -28.379 18.388 27.478 1.00 60.25 71 ARG A O 1
ATOM 546 N N . ASN A 1 72 ? -27.309 19.640 25.967 1.00 53.03 72 ASN A N 1
ATOM 547 C CA . ASN A 1 72 ? -27.471 20.895 26.726 1.00 53.03 72 ASN A CA 1
ATOM 548 C C . ASN A 1 72 ? -28.625 21.809 26.259 1.00 53.03 72 ASN A C 1
ATOM 550 O O . ASN A 1 72 ? -28.867 22.825 26.900 1.00 53.03 72 ASN A O 1
ATOM 554 N N . ALA A 1 73 ? -29.369 21.460 25.204 1.00 57.91 73 ALA A N 1
ATOM 555 C CA . ALA A 1 73 ? -30.398 22.342 24.636 1.00 57.91 73 ALA A CA 1
ATOM 556 C C . ALA A 1 73 ? -31.826 22.123 25.182 1.00 57.91 73 ALA A C 1
ATOM 558 O O . ALA A 1 73 ? -32.763 22.738 24.685 1.00 57.91 73 ALA A O 1
ATOM 559 N N . THR A 1 74 ? -32.040 21.255 26.179 1.00 60.03 74 THR A N 1
ATOM 560 C CA . THR A 1 74 ? -33.417 20.844 26.558 1.00 60.03 74 THR A CA 1
ATOM 561 C C . THR A 1 74 ? -33.729 20.940 28.055 1.00 60.03 74 THR A C 1
ATOM 563 O O . THR A 1 74 ? -34.858 20.682 28.452 1.00 60.03 74 THR A O 1
ATOM 566 N N . LYS A 1 75 ? -32.790 21.366 28.915 1.00 53.34 75 LYS A N 1
ATOM 567 C CA . LYS A 1 75 ? -33.018 21.406 30.377 1.00 53.34 75 LYS A CA 1
ATOM 568 C C . LYS A 1 75 ? -33.024 22.802 31.020 1.00 53.34 75 LYS A C 1
ATOM 570 O O . LYS A 1 75 ? -32.865 22.888 32.232 1.00 53.34 75 LYS A O 1
ATOM 575 N N . THR A 1 76 ? -33.228 23.875 30.255 1.00 57.72 76 THR A N 1
ATOM 576 C CA . THR A 1 76 ? -33.265 25.236 30.839 1.00 57.72 76 THR A CA 1
ATOM 577 C C . THR A 1 76 ? -34.594 25.968 30.625 1.00 57.72 76 THR A C 1
ATOM 579 O O . THR A 1 76 ? -34.984 26.757 31.474 1.00 57.72 76 THR A O 1
ATOM 582 N N . THR A 1 77 ? -35.382 25.641 29.600 1.00 56.62 77 THR A N 1
ATOM 583 C CA . THR A 1 77 ? -36.670 26.317 29.337 1.00 56.62 77 THR A CA 1
ATOM 584 C C . THR A 1 77 ? -37.858 25.564 29.946 1.00 56.62 77 THR A C 1
ATOM 586 O O . THR A 1 77 ? -38.793 25.214 29.240 1.00 56.62 77 THR A O 1
ATOM 589 N N . ILE A 1 78 ? -37.823 25.215 31.235 1.00 59.31 78 ILE A N 1
ATOM 590 C CA . ILE A 1 78 ? -39.055 24.755 31.917 1.00 59.31 78 ILE A CA 1
ATOM 591 C C . ILE A 1 78 ? -39.136 25.121 33.405 1.00 59.31 78 ILE A C 1
ATOM 593 O O . ILE A 1 78 ? -40.050 24.670 34.083 1.00 59.31 78 ILE A O 1
ATOM 597 N N . VAL A 1 79 ? -38.215 25.943 33.926 1.00 58.97 79 VAL A N 1
ATOM 598 C CA . VAL A 1 79 ? -38.211 26.322 35.356 1.00 58.97 79 VAL A CA 1
ATOM 599 C C . VAL A 1 79 ? -38.696 27.760 35.609 1.00 58.97 79 VAL A C 1
ATOM 601 O O . VAL A 1 79 ? -38.858 28.139 36.759 1.00 58.97 79 VAL A O 1
ATOM 604 N N . GLU A 1 80 ? -38.978 28.553 34.566 1.00 59.69 80 GLU A N 1
ATOM 605 C CA . GLU A 1 80 ? -39.489 29.938 34.698 1.00 59.69 80 GLU A CA 1
ATOM 606 C C . GLU A 1 80 ? -41.023 30.063 34.611 1.00 59.69 80 GLU A C 1
ATOM 608 O O . GLU A 1 80 ? -41.571 31.158 34.612 1.00 59.69 80 GLU A O 1
ATOM 613 N N . THR A 1 81 ? -41.752 28.953 34.561 1.00 61.94 81 THR A N 1
ATOM 614 C CA . THR A 1 81 ? -43.214 28.941 34.711 1.00 61.94 81 THR A CA 1
ATOM 615 C C . THR A 1 81 ? -43.500 28.234 36.024 1.00 61.94 81 THR A C 1
ATOM 617 O O . THR A 1 81 ? -42.957 27.154 36.223 1.00 61.94 81 THR A O 1
ATOM 620 N N . GLN A 1 82 ? -44.339 28.811 36.886 1.00 51.53 82 GLN A N 1
ATOM 621 C CA . GLN A 1 82 ? -44.597 28.456 38.299 1.00 51.53 82 GLN A CA 1
ATOM 622 C C . GLN A 1 82 ? -43.872 29.357 39.322 1.00 51.53 82 GLN A C 1
ATOM 624 O O . GLN A 1 82 ? -43.324 28.863 40.305 1.00 51.53 82 GLN A O 1
ATOM 629 N N . ALA A 1 83 ? -43.894 30.676 39.112 1.00 48.94 83 ALA A N 1
ATOM 630 C CA . ALA A 1 83 ? -43.807 31.668 40.190 1.00 48.94 83 ALA A CA 1
ATOM 631 C C . ALA A 1 83 ? -44.358 33.030 39.718 1.00 48.94 83 ALA A C 1
ATOM 633 O O . ALA A 1 83 ? -43.640 34.025 39.709 1.00 48.94 83 ALA A O 1
ATOM 634 N N . GLU A 1 84 ? -45.625 33.058 39.304 1.00 47.88 84 GLU A N 1
ATOM 635 C CA . GLU A 1 84 ? -46.473 34.257 39.377 1.00 47.88 84 GLU A CA 1
ATOM 636 C C . GLU A 1 84 ? -47.819 33.851 39.985 1.00 47.88 84 GLU A C 1
ATOM 638 O O . GLU A 1 84 ? -48.264 32.713 39.687 1.00 47.88 84 GLU A O 1
#

pLDDT: mean 75.61, std 17.03, range [47.88, 96.19]

Secondary structure (DSSP, 8-state):
------HHHHHHHHHHHHHHH-TTHHHHHHHHHHHHHHHHHHHHHHHH-TT------SSHHHHHHHHHTTSSSSSSTTSSSS--

Radius of gyration: 26.98 Å; chains: 1; bounding box: 80×49×56 Å

Sequence (84 aa):
MPIGFHPFELIIVLAIALLIFGPKKLPEMGASIGKSIKAFQKGMKEINEPDEPSAPATKLDVIEREIASKRNATKTTIVETQAE